Protein AF-A0A4R2KDX0-F1 (afdb_monomer)

Organism: NCBI:txid35805

Secondary structure (DSSP, 8-state):
-HHHHHHHHHHHHHHTTS------PPP------THHHHHHHHHBSTTSSBSSHHHHHHHHHHHHHHHHHHHHHHHHHHHHHHHHTS-GGG-----HHHHHHHT--

Sequence (105 aa):
MARLVCVFILAYLEDKQMEAPMSQTTTMTVRISGALSEFVASNVGENGSYENISEYVRDLIRRDKERAEAEAFNRLKAELTRAFAAPEESYRPLTAAEVIARNQG

InterPro domains:
  IPR010985 Ribbon-helix-helix [SSF47598] (24-69)
  IPR038296 Antitoxin ParD superfamily [G3DSA:6.10.10.120] (35-105)

Mean predicted aligned error: 11.52 Å

Foldseek 3Di:
DVVVVVVVVVVVVVVVVPPPDDPDDDDDDDDDDDPRVVVLVCQEPPNHVHPDPVVVVVVVVVVVVVVVVVVVVVVVVVVVCVVPVDDPVPDDDDDPVNVVVVPPD

pLDDT: mean 81.76, std 17.51, range [40.53, 97.25]

Nearest PDB structures (foldseek):
  6ynx-assembly1_c  TM=5.533E-01  e=4.019E+00  Tetrahymena thermophila

Structure (mmCIF, N/CA/C/O backbone):
data_AF-A0A4R2KDX0-F1
#
_entry.id   AF-A0A4R2KDX0-F1
#
loop_
_atom_site.group_PDB
_atom_site.id
_atom_site.type_symbol
_atom_site.label_atom_id
_atom_site.label_alt_id
_atom_site.label_comp_id
_atom_site.label_asym_id
_atom_site.label_entity_id
_atom_site.label_seq_id
_atom_site.pdbx_PDB_ins_code
_atom_site.Cartn_x
_atom_site.Cartn_y
_atom_site.Cartn_z
_atom_site.occupancy
_atom_site.B_iso_or_equiv
_atom_site.auth_seq_id
_atom_site.auth_comp_id
_atom_site.auth_asym_id
_atom_site.auth_atom_id
_atom_site.pdbx_PDB_model_num
ATOM 1 N N . MET A 1 1 ? 23.327 -6.793 -22.755 1.00 47.19 1 MET A N 1
ATOM 2 C CA . MET A 1 1 ? 22.554 -5.547 -22.531 1.00 47.19 1 MET A CA 1
ATOM 3 C C . MET A 1 1 ? 21.505 -5.666 -21.422 1.00 47.19 1 MET A C 1
ATOM 5 O O . MET A 1 1 ? 21.460 -4.776 -20.584 1.00 47.19 1 MET A O 1
ATOM 9 N N . ALA A 1 2 ? 20.740 -6.764 -21.318 1.00 42.00 2 ALA A N 1
ATOM 10 C CA . ALA A 1 2 ? 19.712 -6.945 -20.273 1.00 42.00 2 ALA A CA 1
ATOM 11 C C . ALA A 1 2 ? 20.217 -6.813 -18.815 1.00 42.00 2 ALA A C 1
ATOM 13 O O . ALA A 1 2 ? 19.537 -6.238 -17.970 1.00 42.00 2 ALA A O 1
ATOM 14 N N . ARG A 1 3 ? 21.445 -7.273 -18.521 1.00 41.62 3 ARG A N 1
ATOM 15 C CA . ARG A 1 3 ? 22.059 -7.115 -17.187 1.00 41.62 3 ARG A CA 1
ATOM 16 C C . ARG A 1 3 ? 22.327 -5.653 -16.808 1.00 41.62 3 ARG A C 1
ATOM 18 O O . ARG A 1 3 ? 22.218 -5.323 -15.639 1.00 41.62 3 ARG A O 1
ATOM 25 N N . LEU A 1 4 ? 22.639 -4.784 -17.773 1.00 41.97 4 LEU A N 1
ATOM 26 C CA . LEU A 1 4 ? 22.979 -3.382 -17.504 1.00 41.97 4 LEU A CA 1
ATOM 27 C C . LEU A 1 4 ? 21.725 -2.547 -17.189 1.00 41.97 4 LEU A C 1
ATOM 29 O O . LEU A 1 4 ? 21.736 -1.740 -16.268 1.00 41.97 4 LEU A O 1
ATOM 33 N N . VAL A 1 5 ? 20.627 -2.797 -17.912 1.00 49.66 5 VAL A N 1
ATOM 34 C CA . VAL A 1 5 ? 19.325 -2.142 -17.684 1.00 49.66 5 VAL A CA 1
ATOM 35 C C . VAL A 1 5 ? 18.747 -2.528 -16.321 1.00 49.66 5 VAL A C 1
ATOM 37 O O . VAL A 1 5 ? 18.241 -1.671 -15.604 1.00 49.66 5 VAL A O 1
ATOM 40 N N . CYS A 1 6 ? 18.884 -3.797 -15.926 1.00 40.53 6 CYS A N 1
ATOM 41 C CA . CYS A 1 6 ? 18.431 -4.269 -14.619 1.00 40.53 6 CYS A CA 1
ATOM 42 C C . CYS A 1 6 ? 19.195 -3.583 -13.471 1.00 40.53 6 CYS A C 1
ATOM 44 O O . CYS A 1 6 ? 18.576 -3.119 -12.520 1.00 40.53 6 CYS A O 1
ATOM 46 N N . VAL A 1 7 ? 20.522 -3.433 -13.602 1.00 54.50 7 VAL A N 1
ATOM 47 C CA . VAL A 1 7 ? 21.366 -2.746 -12.605 1.00 54.50 7 VAL A CA 1
ATOM 48 C C . VAL A 1 7 ? 20.998 -1.265 -12.473 1.00 54.50 7 VAL A C 1
ATOM 50 O O . VAL A 1 7 ? 20.909 -0.766 -11.357 1.00 54.50 7 VAL A O 1
ATOM 53 N N . PHE A 1 8 ? 20.720 -0.571 -13.582 1.00 50.19 8 PHE A N 1
ATOM 54 C CA . PHE A 1 8 ? 20.313 0.839 -13.538 1.00 50.19 8 PHE A CA 1
ATOM 55 C C . PHE A 1 8 ? 18.932 1.053 -12.904 1.00 50.19 8 PHE A C 1
ATOM 57 O O . PHE A 1 8 ? 18.744 2.013 -12.161 1.00 50.19 8 PHE A O 1
ATOM 64 N N . ILE A 1 9 ? 17.973 0.160 -13.166 1.00 54.19 9 ILE A N 1
ATOM 65 C CA . ILE A 1 9 ? 16.629 0.244 -12.578 1.00 54.19 9 ILE A CA 1
ATOM 66 C C . ILE A 1 9 ? 16.669 -0.073 -11.075 1.00 54.19 9 ILE A C 1
ATOM 68 O O . ILE A 1 9 ? 16.032 0.633 -10.297 1.00 54.19 9 ILE A O 1
ATOM 72 N N . LEU A 1 10 ? 17.444 -1.082 -10.656 1.00 50.84 10 LEU A N 1
ATOM 73 C CA . LEU A 1 1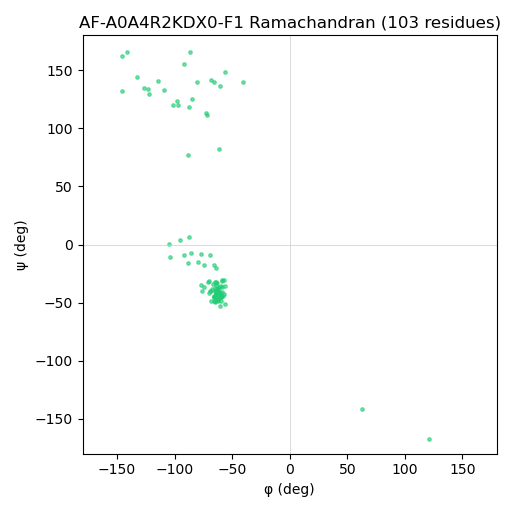0 ? 17.636 -1.417 -9.238 1.00 50.84 10 LEU A CA 1
ATOM 74 C C . LEU A 1 10 ? 18.321 -0.283 -8.465 1.00 50.84 10 LEU A C 1
ATOM 76 O O . LEU A 1 10 ? 17.814 0.111 -7.420 1.00 50.84 10 LEU A O 1
ATOM 80 N N . ALA A 1 11 ? 19.385 0.307 -9.019 1.00 52.97 11 ALA A N 1
ATOM 81 C CA . ALA A 1 11 ? 20.102 1.406 -8.369 1.00 52.97 11 ALA A CA 1
ATOM 82 C C . ALA A 1 11 ? 19.221 2.656 -8.171 1.00 52.97 11 ALA A C 1
ATOM 84 O O . ALA A 1 11 ? 19.301 3.313 -7.138 1.00 52.97 11 ALA A O 1
ATOM 85 N N . TYR A 1 12 ? 18.338 2.967 -9.128 1.00 55.28 12 TYR A N 1
ATOM 86 C CA . TYR A 1 12 ? 17.399 4.092 -9.013 1.00 55.28 12 TYR A CA 1
ATOM 87 C C . TYR A 1 12 ? 16.285 3.840 -7.978 1.00 55.28 12 TYR A C 1
ATOM 89 O O . TYR A 1 12 ? 15.802 4.769 -7.331 1.00 55.28 12 TYR A O 1
ATOM 97 N N . LEU A 1 13 ? 15.869 2.580 -7.808 1.00 51.47 13 LEU A N 1
ATOM 98 C CA . LEU A 1 13 ? 14.885 2.171 -6.800 1.00 51.47 13 LEU A CA 1
ATOM 99 C C . LEU A 1 13 ? 15.474 2.153 -5.383 1.00 51.47 13 LEU A C 1
ATOM 101 O O . LEU A 1 13 ? 14.772 2.529 -4.448 1.00 51.47 13 LEU A O 1
ATOM 105 N N . GLU A 1 14 ? 16.741 1.760 -5.228 1.00 52.25 14 GLU A N 1
ATOM 106 C CA . GLU A 1 14 ? 17.457 1.778 -3.944 1.00 52.25 14 GLU A CA 1
ATOM 107 C C . GLU A 1 14 ? 17.738 3.206 -3.455 1.00 52.25 14 GLU A C 1
ATOM 109 O O . GLU A 1 14 ? 17.534 3.494 -2.276 1.00 52.25 14 GLU A O 1
ATOM 114 N N . ASP A 1 15 ? 18.102 4.125 -4.355 1.00 45.09 15 ASP A N 1
ATOM 115 C CA . ASP A 1 15 ? 18.339 5.540 -4.023 1.00 45.09 15 ASP A CA 1
ATOM 116 C C . ASP A 1 15 ? 17.072 6.226 -3.469 1.00 45.09 15 ASP A C 1
ATOM 118 O O . ASP A 1 15 ? 17.110 6.973 -2.491 1.00 45.09 15 ASP A O 1
ATOM 122 N N . LYS A 1 16 ? 15.898 5.867 -4.005 1.00 50.53 16 LYS A N 1
ATOM 123 C CA . LYS A 1 16 ? 14.588 6.353 -3.535 1.00 50.53 16 LYS A CA 1
ATOM 124 C C . LYS A 1 16 ? 14.204 5.893 -2.122 1.00 50.53 16 LYS A C 1
ATOM 126 O O . LYS A 1 16 ? 13.294 6.490 -1.549 1.00 50.53 16 LYS A O 1
ATOM 131 N N . GLN A 1 17 ? 14.833 4.852 -1.571 1.00 50.94 17 GLN A N 1
ATOM 132 C CA . GLN A 1 17 ? 14.507 4.314 -0.240 1.00 50.94 17 GLN A CA 1
ATOM 133 C C . GLN A 1 17 ? 15.352 4.931 0.892 1.00 50.94 17 GLN A C 1
ATOM 135 O O . GLN A 1 17 ? 15.051 4.693 2.061 1.00 50.94 17 GLN A O 1
ATOM 140 N N . MET A 1 18 ? 16.395 5.715 0.577 1.00 46.75 18 MET A N 1
ATOM 141 C CA . MET A 1 18 ? 17.375 6.183 1.573 1.00 46.75 18 MET A CA 1
ATOM 142 C C . MET A 1 18 ? 16.995 7.502 2.275 1.00 46.75 18 MET A C 1
ATOM 144 O O . MET A 1 18 ? 17.541 7.810 3.333 1.00 46.75 18 MET A O 1
ATOM 148 N N . GLU A 1 19 ? 16.036 8.274 1.757 1.00 47.31 19 GLU A N 1
ATOM 149 C CA . GLU A 1 19 ? 15.463 9.411 2.492 1.00 47.31 19 GLU A CA 1
ATOM 150 C C . GLU A 1 19 ? 14.285 8.941 3.351 1.00 47.31 19 GLU A C 1
ATOM 152 O O . GLU A 1 19 ? 13.119 9.139 3.017 1.00 47.31 19 GLU A O 1
ATOM 157 N N . ALA A 1 20 ? 14.580 8.298 4.481 1.00 54.69 20 ALA A N 1
ATOM 158 C CA . ALA A 1 20 ? 13.582 8.112 5.526 1.00 54.69 20 ALA A CA 1
ATOM 159 C C . ALA A 1 20 ? 13.338 9.473 6.209 1.00 54.69 20 ALA A C 1
ATOM 161 O O . ALA A 1 20 ? 14.242 9.975 6.887 1.00 54.69 20 ALA A O 1
ATOM 162 N N . PRO A 1 21 ? 12.161 10.113 6.060 1.00 58.34 21 PRO A N 1
ATOM 163 C CA . PRO A 1 21 ? 11.893 11.340 6.788 1.00 58.34 21 PRO A CA 1
ATOM 164 C C . PRO A 1 21 ? 11.839 11.028 8.287 1.00 58.34 21 PRO A C 1
ATOM 166 O O . PRO A 1 21 ? 11.284 10.009 8.706 1.00 58.34 21 PRO A O 1
ATOM 169 N N . MET A 1 22 ? 12.407 11.927 9.098 1.00 55.94 22 MET A N 1
ATOM 170 C CA . MET A 1 22 ? 12.219 11.960 10.553 1.00 55.94 22 MET A CA 1
ATOM 171 C C . MET A 1 22 ? 10.753 11.671 10.887 1.00 55.94 22 MET A C 1
ATOM 173 O O . MET A 1 22 ? 9.874 12.167 10.185 1.00 55.94 22 MET A O 1
ATOM 177 N N . SER A 1 23 ? 10.489 10.894 11.942 1.00 59.19 23 SER A N 1
ATOM 178 C CA . SER A 1 23 ? 9.151 10.411 12.300 1.00 59.19 23 SER A CA 1
ATOM 179 C C . SER A 1 23 ? 8.187 11.567 12.602 1.00 59.19 23 SER A C 1
ATOM 181 O O . SER A 1 23 ? 7.976 11.944 13.757 1.00 59.19 23 SER A O 1
ATOM 183 N N . GLN A 1 24 ? 7.610 12.160 11.560 1.00 78.19 24 GLN A N 1
ATOM 184 C CA . GLN A 1 24 ? 6.582 13.173 11.690 1.00 78.19 24 GLN A CA 1
ATOM 185 C C . GLN A 1 24 ? 5.312 12.464 12.134 1.00 78.19 24 GLN A C 1
ATOM 187 O O . GLN A 1 24 ? 4.757 11.627 11.425 1.00 78.19 24 GLN A O 1
ATOM 192 N N . THR A 1 25 ? 4.883 12.765 13.355 1.00 78.88 25 THR A N 1
ATOM 193 C CA . THR A 1 25 ? 3.598 12.296 13.856 1.00 78.88 25 THR A CA 1
ATOM 194 C C . THR A 1 25 ? 2.538 13.306 13.441 1.00 78.88 25 THR A C 1
ATOM 196 O O . THR A 1 25 ? 2.598 14.484 13.786 1.00 78.88 25 THR A O 1
ATOM 199 N N . THR A 1 26 ? 1.573 12.854 12.645 1.00 86.69 26 THR A N 1
ATOM 200 C CA . THR A 1 26 ? 0.403 13.651 12.276 1.00 86.69 26 THR A CA 1
ATOM 201 C C . THR A 1 26 ? -0.780 13.193 13.114 1.00 86.69 26 THR A C 1
ATOM 203 O O . THR A 1 26 ? -1.178 12.031 13.053 1.00 86.69 26 THR A O 1
ATOM 206 N N . THR A 1 27 ? -1.358 14.105 13.892 1.00 88.94 27 THR A N 1
ATOM 207 C CA . THR A 1 27 ? -2.603 13.846 14.622 1.00 88.94 27 THR A CA 1
ATOM 208 C C . THR A 1 27 ? -3.791 14.117 13.705 1.00 88.94 27 THR A C 1
ATOM 210 O O . THR A 1 27 ? -3.925 15.214 13.167 1.00 88.94 27 THR A O 1
ATOM 213 N N . MET A 1 28 ? -4.668 13.128 13.545 1.00 89.31 28 MET A N 1
ATOM 214 C CA . MET A 1 28 ? -5.889 13.222 12.743 1.00 89.31 28 MET A CA 1
ATOM 215 C C . MET A 1 28 ? -7.096 12.804 13.585 1.00 89.31 28 MET A C 1
ATOM 217 O O . MET A 1 28 ? -7.061 11.776 14.257 1.00 89.31 28 MET A O 1
ATOM 221 N N . THR A 1 29 ? -8.181 13.577 13.518 1.00 91.00 29 THR A N 1
ATOM 222 C CA . THR A 1 29 ? -9.465 13.221 14.139 1.00 91.00 29 THR A CA 1
ATOM 223 C C . THR A 1 29 ? -10.370 12.584 13.095 1.00 91.00 29 THR A C 1
ATOM 225 O O . THR A 1 29 ? -10.727 13.224 12.108 1.00 91.00 29 THR A O 1
ATOM 228 N N . VAL A 1 30 ? -10.779 11.339 13.329 1.00 89.56 30 VAL A N 1
ATOM 229 C CA . VAL A 1 30 ? -11.658 10.585 12.426 1.00 89.56 30 VAL A CA 1
ATOM 230 C C . VAL A 1 30 ? -13.029 10.428 13.070 1.00 89.56 30 VAL A C 1
ATOM 232 O O . VAL A 1 30 ? -13.134 10.062 14.239 1.00 89.56 30 VAL A O 1
ATOM 235 N N . ARG A 1 31 ? -14.093 10.699 12.309 1.00 92.19 31 ARG A N 1
ATOM 236 C CA . ARG A 1 31 ? -15.471 10.412 12.726 1.00 92.19 31 ARG A CA 1
ATOM 237 C C . ARG A 1 31 ? -15.916 9.099 12.099 1.00 92.19 31 ARG A C 1
ATOM 239 O O . ARG A 1 31 ? -15.899 8.970 10.880 1.00 92.19 31 ARG A O 1
ATOM 246 N N 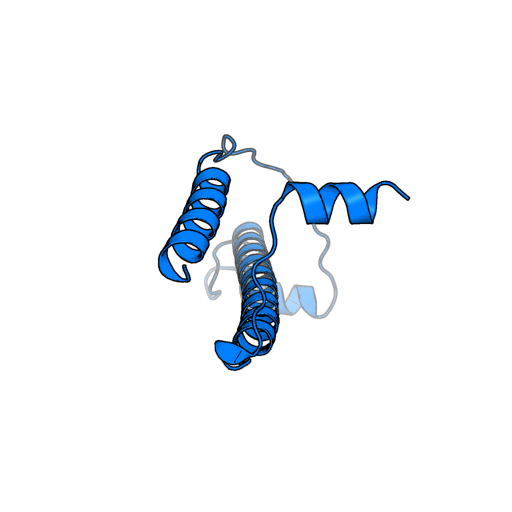. ILE A 1 32 ? -16.337 8.157 12.935 1.00 90.06 32 ILE A N 1
ATOM 247 C CA . ILE A 1 32 ? -16.850 6.849 12.522 1.00 90.06 32 ILE A CA 1
ATOM 248 C C . ILE A 1 32 ? -18.259 6.720 13.100 1.00 90.06 32 ILE A C 1
ATOM 250 O O . ILE A 1 32 ? -18.467 7.002 14.278 1.00 90.06 32 ILE A O 1
ATOM 254 N N . SER A 1 33 ? -19.239 6.355 12.276 1.00 92.94 33 SER A N 1
ATOM 255 C CA . SER A 1 33 ? -20.644 6.265 12.682 1.00 92.94 33 SER A CA 1
ATOM 256 C C . SER A 1 33 ? -21.349 5.069 12.037 1.00 92.94 33 SER A C 1
ATOM 258 O O . SER A 1 33 ? -20.838 4.451 11.099 1.00 92.94 33 SER A O 1
ATOM 260 N N . GLY A 1 34 ? -22.526 4.725 12.567 1.00 93.81 34 GLY A N 1
ATOM 261 C CA . GLY A 1 34 ? -23.352 3.627 12.062 1.00 93.81 34 GLY A CA 1
ATOM 262 C C . GLY A 1 34 ? -22.662 2.265 12.174 1.00 93.81 34 GLY A C 1
ATOM 263 O O . GLY A 1 34 ? -21.948 2.003 13.139 1.00 93.81 34 GLY A O 1
ATOM 264 N N . ALA A 1 35 ? -22.845 1.416 11.161 1.00 92.25 35 ALA A N 1
ATOM 265 C CA . ALA A 1 35 ? -22.319 0.048 11.134 1.00 92.25 35 ALA A CA 1
ATOM 266 C C . ALA A 1 35 ? -20.787 -0.036 11.298 1.00 92.2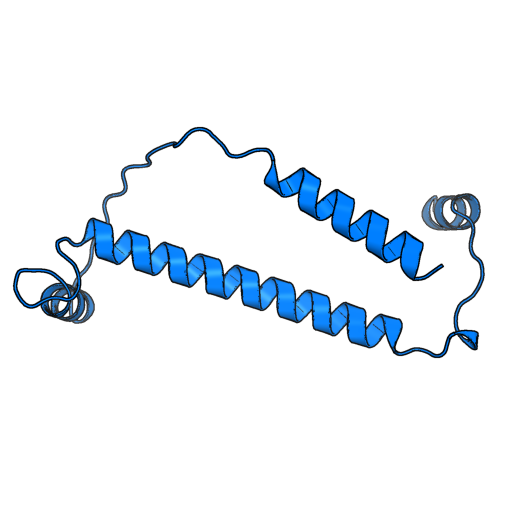5 35 ALA A C 1
ATOM 268 O O . ALA A 1 35 ? -20.274 -0.991 11.873 1.00 92.25 35 ALA A O 1
ATOM 269 N N . LEU A 1 36 ? -20.042 0.980 10.845 1.00 91.25 36 LEU A N 1
ATOM 270 C CA . LEU A 1 36 ? -18.587 1.017 11.016 1.00 91.25 36 LEU A CA 1
ATOM 271 C C . LEU A 1 36 ? -18.179 1.233 12.477 1.00 91.25 36 LEU A C 1
ATOM 273 O O . LEU A 1 36 ? -17.145 0.727 12.898 1.00 91.25 36 LEU A O 1
ATOM 277 N N . SER A 1 37 ? -18.986 1.961 13.253 1.00 91.75 37 SER A N 1
ATOM 278 C CA . SER A 1 37 ? -18.729 2.176 14.679 1.00 91.75 37 SER A CA 1
ATOM 279 C C . SER A 1 37 ? -18.841 0.867 15.454 1.00 91.75 37 SER A C 1
ATOM 281 O O . SER A 1 37 ? -17.974 0.561 16.266 1.00 91.75 37 SER A O 1
ATOM 283 N N . GLU A 1 38 ? -19.888 0.087 15.183 1.00 90.94 38 GLU A N 1
ATOM 284 C CA . GLU A 1 38 ? -20.101 -1.225 15.800 1.00 90.94 38 GLU A CA 1
ATOM 285 C C . GLU A 1 38 ? -18.993 -2.210 15.413 1.00 90.94 38 GLU A C 1
ATOM 287 O O . GLU A 1 38 ? -18.434 -2.884 16.275 1.00 90.94 38 GLU A O 1
ATOM 292 N N . PHE A 1 39 ? -18.587 -2.211 14.141 1.00 91.75 39 PHE A N 1
ATOM 293 C CA . PHE A 1 39 ? -17.475 -3.036 13.678 1.00 91.75 39 PHE A CA 1
ATOM 294 C C . PHE A 1 39 ? -16.139 -2.651 14.326 1.00 91.75 39 PHE A C 1
ATOM 296 O O . PHE A 1 39 ? -15.365 -3.519 14.716 1.00 91.75 39 PHE A O 1
ATOM 303 N N . VAL A 1 40 ? -15.832 -1.360 14.474 1.00 92.38 40 VAL A N 1
ATOM 304 C CA . VAL A 1 40 ? -14.613 -0.937 15.184 1.00 92.38 40 VAL A CA 1
ATOM 305 C C . VAL A 1 40 ? -14.684 -1.351 16.656 1.00 92.38 40 VAL A C 1
ATOM 307 O O . VAL A 1 40 ? -13.706 -1.882 17.175 1.00 92.38 40 VAL A O 1
ATOM 310 N N . ALA A 1 41 ? -15.840 -1.183 17.305 1.00 89.50 41 ALA A N 1
ATOM 311 C CA . ALA A 1 41 ? -16.039 -1.572 18.699 1.00 89.50 41 ALA A CA 1
ATOM 312 C C . ALA A 1 41 ? -15.885 -3.086 18.932 1.00 89.50 41 ALA A C 1
ATOM 314 O O . ALA A 1 41 ? -15.380 -3.481 19.975 1.00 89.50 41 ALA A O 1
ATOM 315 N N . SER A 1 42 ? -16.249 -3.941 17.968 1.00 91.25 42 SER A N 1
ATOM 316 C CA . SER A 1 42 ? -16.034 -5.393 18.086 1.00 91.25 42 SER A CA 1
ATOM 317 C C . SER A 1 42 ? -14.574 -5.819 17.894 1.00 91.25 42 SER A C 1
ATOM 319 O O . SER A 1 42 ? -14.214 -6.940 18.239 1.00 91.25 42 SER A O 1
ATOM 321 N N . ASN A 1 43 ? -13.740 -4.959 17.303 1.00 91.19 43 ASN A N 1
ATOM 322 C CA . ASN A 1 43 ? -12.334 -5.249 17.004 1.00 91.19 43 ASN A CA 1
ATOM 323 C C . ASN A 1 43 ? -11.355 -4.564 17.974 1.00 91.19 43 ASN A C 1
ATOM 325 O O . ASN A 1 43 ? -10.171 -4.89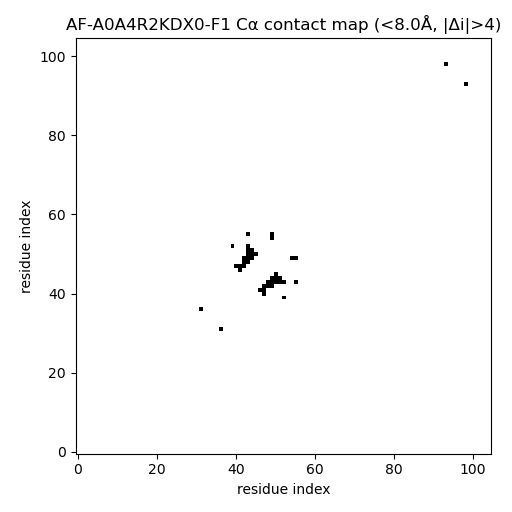9 17.957 1.00 91.19 43 ASN A O 1
ATOM 329 N N . VAL A 1 44 ? -11.827 -3.635 18.812 1.00 91.31 44 VAL A N 1
ATOM 330 C CA . VAL A 1 44 ? -11.010 -2.811 19.714 1.00 91.31 44 VAL A CA 1
ATOM 331 C C . VAL A 1 44 ? -11.470 -2.977 21.165 1.00 91.31 44 VAL A C 1
ATOM 333 O O . VAL A 1 44 ? -12.660 -2.871 21.445 1.00 91.31 44 VAL A O 1
ATOM 336 N N . GLY A 1 45 ? -10.535 -3.171 22.097 1.00 84.06 45 GLY A N 1
ATOM 337 C CA . GLY A 1 45 ? -10.806 -3.318 23.534 1.00 84.06 45 GLY A CA 1
ATOM 338 C C . GLY A 1 45 ? -10.310 -4.655 24.092 1.00 84.06 45 GLY A C 1
ATOM 339 O O . GLY A 1 45 ? -9.574 -5.368 23.423 1.00 84.06 45 GLY A O 1
ATOM 340 N N . GLU A 1 46 ? -10.724 -5.012 25.312 1.00 79.25 46 GLU A N 1
ATOM 341 C CA . GLU A 1 46 ? -10.206 -6.181 26.056 1.00 79.25 46 GLU A CA 1
ATOM 342 C C . GLU A 1 46 ? -10.392 -7.522 25.322 1.00 79.25 46 GLU A C 1
ATOM 344 O O . GLU A 1 46 ? -9.553 -8.414 25.416 1.00 79.25 46 GLU A O 1
ATOM 349 N N . ASN A 1 47 ? -11.460 -7.638 24.528 1.00 81.31 47 ASN A N 1
ATOM 350 C CA . ASN A 1 47 ? -11.765 -8.821 23.718 1.00 81.31 47 ASN A CA 1
ATOM 351 C C . ASN A 1 47 ? -11.466 -8.612 22.220 1.00 81.31 47 ASN A C 1
ATOM 353 O O . ASN A 1 47 ? -11.727 -9.506 21.413 1.00 81.31 47 ASN A O 1
ATOM 357 N N . GLY A 1 48 ? -10.978 -7.429 21.840 1.00 84.81 48 GLY A N 1
ATOM 358 C CA . GLY A 1 48 ? -10.649 -7.065 20.465 1.00 84.81 48 GLY A CA 1
ATOM 359 C C . GLY A 1 48 ? -9.231 -7.485 20.077 1.00 84.81 48 GLY A C 1
ATOM 360 O O . GLY A 1 48 ? -8.399 -7.798 20.921 1.00 84.81 48 GLY A O 1
ATOM 361 N N . SER A 1 49 ? -8.930 -7.477 18.777 1.00 90.25 49 SER A N 1
ATOM 362 C CA . SER A 1 49 ? -7.563 -7.722 18.282 1.00 90.25 49 SER A CA 1
ATOM 363 C C . SER A 1 49 ? -6.635 -6.510 18.434 1.00 90.25 49 SER A C 1
ATOM 365 O O . SER A 1 49 ? -5.442 -6.632 18.177 1.00 90.25 49 SER A O 1
ATOM 367 N N . TYR A 1 50 ? -7.179 -5.353 18.818 1.00 94.12 50 TYR A N 1
ATOM 368 C CA . TYR A 1 50 ? -6.455 -4.092 18.953 1.00 94.12 50 TYR A CA 1
ATOM 369 C C . TYR A 1 50 ? -6.786 -3.424 20.289 1.00 94.12 50 TYR A C 1
ATOM 371 O O . TYR A 1 50 ? -7.933 -3.452 20.742 1.00 94.12 50 TYR A O 1
ATOM 379 N N . GLU A 1 51 ? -5.804 -2.763 20.898 1.00 90.31 51 GLU A N 1
ATOM 380 C CA . GLU A 1 51 ? -5.983 -2.114 22.202 1.00 90.31 51 GLU A CA 1
ATOM 381 C C . GLU A 1 51 ? -6.758 -0.794 22.070 1.00 90.31 51 GLU A C 1
ATOM 383 O O . GLU A 1 51 ? -7.555 -0.425 22.932 1.00 90.31 51 GLU A O 1
ATOM 388 N N . ASN A 1 52 ? -6.550 -0.069 20.966 1.00 91.25 52 ASN A N 1
ATOM 389 C CA . ASN A 1 52 ? -7.210 1.211 20.716 1.00 91.25 52 ASN A CA 1
ATOM 390 C C . ASN A 1 52 ? -7.518 1.459 19.230 1.00 91.25 52 ASN A C 1
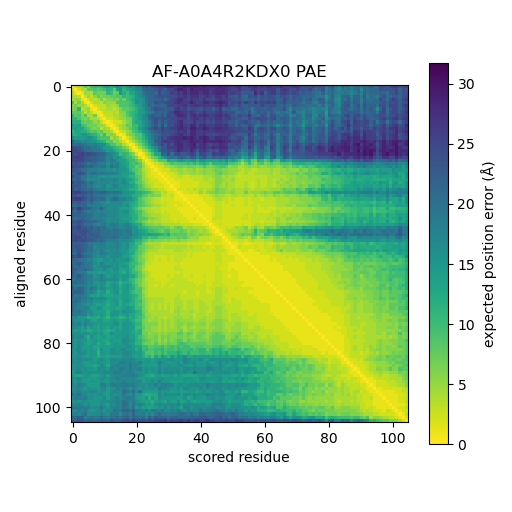ATOM 392 O O . ASN A 1 52 ? -6.922 0.878 18.324 1.00 91.25 52 ASN A O 1
ATOM 396 N N . ILE A 1 53 ? -8.434 2.401 18.978 1.00 91.38 53 ILE A N 1
ATOM 397 C CA . ILE A 1 53 ? -8.875 2.762 17.621 1.00 91.38 53 ILE A CA 1
ATOM 398 C C . ILE A 1 53 ? -7.711 3.306 16.789 1.00 91.38 53 ILE A C 1
ATOM 400 O O . ILE A 1 53 ? -7.592 2.981 15.613 1.00 91.38 53 ILE A O 1
ATOM 404 N N . SER A 1 54 ? -6.834 4.120 17.382 1.00 90.94 54 SER A N 1
ATOM 405 C CA . SER A 1 54 ? -5.705 4.715 16.662 1.00 90.94 54 SER A CA 1
ATOM 406 C C . SER A 1 54 ? -4.713 3.660 16.170 1.00 90.94 54 SER A C 1
ATOM 408 O O . SER A 1 54 ? -4.071 3.862 15.144 1.00 90.94 54 SER A O 1
ATOM 410 N N . GLU A 1 55 ? -4.545 2.554 16.891 1.00 92.31 55 GLU A N 1
ATOM 411 C CA . GLU A 1 55 ? -3.764 1.393 16.464 1.00 92.31 55 GLU A CA 1
ATOM 412 C C . GLU A 1 55 ? -4.444 0.693 15.298 1.00 92.31 55 GLU A C 1
ATOM 414 O O . GLU A 1 55 ? -3.808 0.478 14.265 1.00 92.31 55 GLU A O 1
ATOM 419 N N . TYR A 1 56 ? -5.746 0.439 15.427 1.00 93.31 56 TYR A N 1
ATOM 420 C CA . TYR A 1 56 ? -6.503 -0.199 14.366 1.00 93.31 56 TYR A CA 1
ATOM 421 C C . TYR A 1 56 ? -6.464 0.617 13.065 1.00 93.31 56 TYR A C 1
ATOM 423 O O . TYR A 1 56 ? -6.159 0.086 12.000 1.00 93.31 56 TYR A O 1
ATOM 431 N N . VAL A 1 57 ? -6.663 1.935 13.145 1.00 92.62 57 VAL A N 1
ATOM 432 C CA . VAL A 1 57 ? -6.571 2.846 11.992 1.00 92.62 57 VAL A CA 1
ATOM 433 C C . VAL A 1 57 ? -5.162 2.860 11.394 1.00 92.62 57 VAL A C 1
ATOM 435 O O . VAL A 1 57 ? -5.025 2.829 10.173 1.00 92.62 57 VAL A O 1
ATOM 438 N N . ARG A 1 58 ? -4.106 2.867 12.219 1.00 91.62 58 ARG A N 1
ATOM 439 C CA . ARG A 1 58 ? -2.719 2.778 11.727 1.00 91.62 58 ARG A CA 1
ATOM 440 C C . ARG A 1 58 ? -2.477 1.482 10.961 1.00 91.62 58 ARG A C 1
ATOM 442 O O . ARG A 1 58 ? -1.819 1.511 9.922 1.00 91.62 58 ARG A O 1
ATOM 449 N N . ASP A 1 59 ? -3.005 0.367 11.452 1.00 94.50 59 ASP A N 1
ATOM 450 C CA . ASP A 1 59 ? -2.879 -0.916 10.768 1.00 94.50 59 ASP A CA 1
ATOM 451 C C . ASP A 1 59 ? -3.673 -0.954 9.455 1.00 94.50 59 ASP A C 1
ATOM 453 O O . ASP A 1 59 ? -3.155 -1.407 8.435 1.00 94.50 59 ASP A O 1
ATOM 457 N N . LEU A 1 60 ? -4.883 -0.386 9.429 1.00 94.00 60 LEU A N 1
ATOM 458 C CA . LEU A 1 60 ? -5.665 -0.237 8.197 1.00 94.00 60 LEU A CA 1
ATOM 459 C C . LEU A 1 60 ? -4.931 0.602 7.144 1.00 94.00 60 LEU A C 1
ATOM 461 O O . LEU A 1 60 ? -4.856 0.182 5.992 1.00 94.00 60 LEU A O 1
ATOM 465 N N . ILE A 1 61 ? -4.345 1.738 7.534 1.00 93.81 61 ILE A N 1
ATOM 466 C CA . ILE A 1 61 ? -3.557 2.590 6.628 1.00 93.81 61 ILE A CA 1
ATOM 467 C C . ILE A 1 61 ? -2.333 1.833 6.099 1.00 93.81 61 ILE A C 1
ATOM 469 O O . ILE A 1 61 ? -2.003 1.945 4.921 1.00 93.81 61 ILE A O 1
ATOM 473 N N . ARG A 1 62 ? -1.667 1.034 6.943 1.00 94.69 62 ARG A N 1
ATOM 474 C CA . ARG A 1 62 ? -0.527 0.216 6.512 1.00 94.69 62 ARG A CA 1
ATOM 475 C C . ARG A 1 62 ? -0.944 -0.805 5.454 1.00 94.69 62 ARG A C 1
ATOM 477 O O . ARG A 1 62 ? -0.317 -0.864 4.402 1.00 94.69 62 ARG A O 1
ATOM 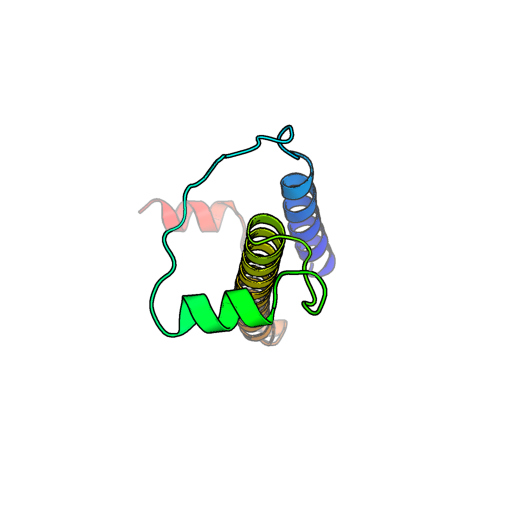484 N N . ARG A 1 63 ? -2.024 -1.550 5.699 1.00 96.31 63 ARG A N 1
ATOM 485 C CA . ARG A 1 63 ? -2.551 -2.546 4.749 1.00 96.31 63 ARG A CA 1
ATOM 486 C C . ARG A 1 63 ? -3.050 -1.910 3.452 1.00 96.31 63 ARG A C 1
ATOM 488 O O . ARG A 1 63 ? -2.938 -2.522 2.392 1.00 96.31 63 ARG A O 1
ATOM 495 N N . ASP A 1 64 ? -3.625 -0.713 3.533 1.00 96.00 64 ASP A N 1
ATOM 496 C CA . ASP A 1 64 ? -4.047 0.060 2.362 1.00 96.00 64 ASP A CA 1
ATOM 497 C C . ASP A 1 64 ? -2.839 0.472 1.510 1.00 96.00 64 ASP A C 1
ATOM 499 O O . ASP A 1 64 ? -2.790 0.164 0.318 1.00 96.00 64 ASP A O 1
ATOM 503 N N . LYS A 1 65 ? -1.804 1.039 2.146 1.00 93.94 65 LYS A N 1
ATOM 504 C CA . LYS A 1 65 ? -0.530 1.375 1.494 1.00 93.94 65 LYS A CA 1
ATOM 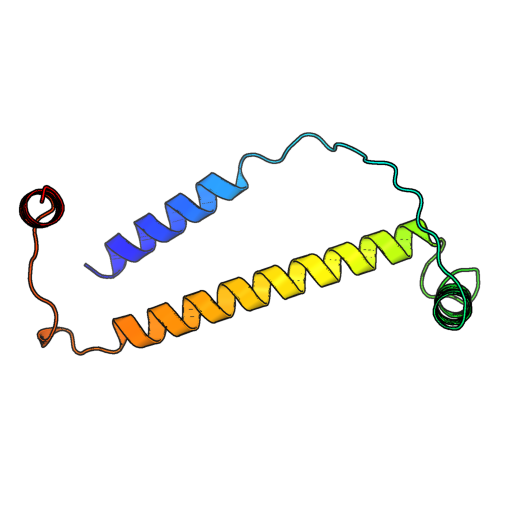505 C C . LYS A 1 65 ? 0.107 0.155 0.829 1.00 93.94 65 LYS A C 1
ATOM 507 O O . LYS A 1 65 ? 0.444 0.219 -0.349 1.00 93.94 65 LYS A O 1
ATOM 512 N N . GLU A 1 66 ? 0.249 -0.951 1.556 1.00 95.81 66 GLU A N 1
ATOM 513 C CA . GLU A 1 66 ? 0.850 -2.187 1.035 1.00 95.81 66 GLU A CA 1
ATOM 514 C C . GLU A 1 66 ? 0.094 -2.720 -0.186 1.00 95.81 66 GLU A C 1
ATOM 516 O O . GLU A 1 66 ? 0.708 -3.139 -1.169 1.00 95.81 66 GLU A O 1
ATOM 521 N N . ARG A 1 67 ? -1.241 -2.666 -0.158 1.00 97.25 67 ARG A N 1
ATOM 522 C CA . ARG A 1 67 ? -2.075 -3.083 -1.286 1.00 97.25 67 ARG A CA 1
ATOM 523 C C . ARG A 1 67 ? -1.874 -2.182 -2.497 1.00 97.25 67 ARG A C 1
ATOM 525 O O . ARG A 1 67 ? -1.634 -2.695 -3.586 1.00 97.25 67 ARG A O 1
ATOM 532 N N . ALA A 1 68 ? -1.929 -0.866 -2.305 1.00 93.94 68 ALA A N 1
ATOM 533 C CA . ALA A 1 68 ? -1.731 0.098 -3.382 1.00 93.94 68 ALA A CA 1
ATOM 534 C C . ALA A 1 68 ? -0.336 -0.042 -4.021 1.00 93.94 68 ALA A C 1
ATOM 536 O O . ALA A 1 68 ? -0.204 -0.035 -5.247 1.00 93.94 68 ALA A O 1
ATOM 537 N N . GLU A 1 69 ? 0.704 -0.233 -3.206 1.00 94.44 69 GLU A N 1
ATOM 538 C CA . GLU A 1 69 ? 2.075 -0.460 -3.676 1.00 94.44 69 GLU A CA 1
ATOM 539 C C . GLU A 1 69 ? 2.203 -1.780 -4.444 1.00 94.44 69 GLU A C 1
ATOM 541 O O . GLU A 1 69 ? 2.798 -1.810 -5.526 1.00 94.44 69 GLU A O 1
ATOM 546 N N . ALA A 1 70 ? 1.606 -2.862 -3.939 1.00 92.44 70 ALA A N 1
ATOM 547 C CA . ALA A 1 70 ? 1.607 -4.156 -4.614 1.00 92.44 70 ALA A CA 1
ATOM 548 C C . ALA A 1 70 ? 0.867 -4.105 -5.961 1.00 92.44 70 ALA A C 1
ATOM 550 O O . ALA A 1 70 ? 1.346 -4.662 -6.951 1.00 92.44 70 ALA A O 1
ATOM 551 N N . GLU A 1 71 ? -0.277 -3.425 -6.029 1.00 95.44 71 GLU A N 1
ATOM 552 C CA . GLU A 1 71 ? -1.030 -3.225 -7.271 1.00 95.44 71 GLU A CA 1
ATOM 553 C C . GLU A 1 71 ? -0.222 -2.423 -8.296 1.00 95.44 71 GLU A C 1
ATOM 555 O O . GLU A 1 71 ? -0.099 -2.845 -9.452 1.00 95.44 71 GLU A O 1
ATOM 560 N N . ALA A 1 72 ? 0.392 -1.314 -7.874 1.00 91.81 72 ALA A N 1
ATOM 561 C CA . ALA A 1 72 ? 1.246 -0.496 -8.731 1.00 91.81 72 ALA A CA 1
ATOM 562 C C . ALA A 1 72 ? 2.451 -1.291 -9.259 1.00 91.81 72 ALA A C 1
ATOM 564 O O . ALA A 1 72 ? 2.746 -1.261 -10.460 1.00 91.81 72 ALA A O 1
ATOM 565 N N . PHE A 1 73 ? 3.111 -2.054 -8.385 1.00 93.62 73 PHE A N 1
ATOM 566 C CA . PHE A 1 73 ? 4.231 -2.910 -8.761 1.00 93.62 73 PHE A CA 1
ATOM 567 C C . PHE A 1 73 ? 3.812 -3.998 -9.754 1.00 93.62 73 PHE A C 1
ATOM 569 O O . PHE A 1 73 ? 4.458 -4.181 -10.787 1.00 93.62 73 PHE A O 1
ATOM 576 N N . ASN A 1 74 ? 2.713 -4.703 -9.479 1.00 94.88 74 ASN A N 1
ATOM 577 C CA . ASN A 1 74 ? 2.218 -5.770 -10.347 1.00 94.88 74 ASN A CA 1
ATOM 578 C C . ASN A 1 74 ? 1.809 -5.242 -11.722 1.00 94.88 74 ASN A C 1
ATOM 580 O O . ASN A 1 74 ? 2.095 -5.889 -12.733 1.00 94.88 74 ASN A O 1
ATOM 584 N N . ARG A 1 75 ? 1.205 -4.052 -11.774 1.00 94.00 75 ARG A N 1
ATOM 585 C CA . ARG A 1 75 ? 0.896 -3.374 -13.033 1.00 94.00 75 ARG A CA 1
ATOM 586 C C . ARG A 1 75 ? 2.163 -3.095 -13.839 1.00 94.00 75 ARG A C 1
ATOM 588 O O . ARG A 1 75 ? 2.240 -3.511 -14.994 1.00 94.00 75 ARG A O 1
ATOM 595 N N . LEU A 1 76 ? 3.166 -2.456 -13.234 1.00 95.12 76 LEU A N 1
ATOM 596 C CA . LEU A 1 76 ? 4.433 -2.163 -13.911 1.00 95.12 76 LEU A CA 1
ATOM 597 C C . LEU A 1 76 ? 5.125 -3.450 -14.377 1.00 95.12 76 LEU A C 1
ATOM 599 O O . LEU A 1 76 ? 5.578 -3.543 -15.516 1.00 95.12 76 LEU A O 1
ATOM 603 N N . LYS A 1 77 ? 5.159 -4.479 -13.526 1.00 93.69 77 LYS A N 1
ATOM 604 C CA . LYS A 1 77 ? 5.716 -5.789 -13.870 1.00 93.69 77 LYS A CA 1
ATOM 605 C C . LYS A 1 77 ? 5.018 -6.394 -15.087 1.00 93.69 77 LYS A C 1
ATOM 607 O O . LYS A 1 77 ? 5.703 -6.919 -15.964 1.00 93.69 77 LYS A O 1
ATOM 612 N N . ALA A 1 78 ? 3.690 -6.332 -15.157 1.00 94.88 78 ALA A N 1
ATOM 613 C CA . ALA A 1 78 ? 2.929 -6.848 -16.292 1.00 94.88 78 ALA A CA 1
ATOM 614 C C . ALA A 1 78 ? 3.225 -6.065 -17.583 1.00 94.88 78 ALA A C 1
ATOM 616 O O . ALA A 1 78 ? 3.460 -6.677 -18.628 1.00 94.88 78 ALA A O 1
ATOM 617 N N . GLU A 1 79 ? 3.278 -4.733 -17.504 1.00 95.12 79 GLU A N 1
ATOM 618 C CA . GLU A 1 79 ? 3.630 -3.864 -18.634 1.00 95.12 79 GLU A CA 1
ATOM 619 C C . GLU A 1 79 ? 5.041 -4.173 -19.163 1.00 95.12 79 GLU A C 1
ATOM 621 O O . GLU A 1 79 ? 5.212 -4.410 -20.361 1.00 95.12 79 GLU A O 1
ATOM 626 N N . LEU A 1 80 ? 6.035 -4.272 -18.274 1.00 94.00 80 LEU A N 1
ATOM 627 C CA . LEU A 1 80 ? 7.409 -4.615 -18.647 1.00 94.00 80 LEU A CA 1
ATOM 628 C C . LEU A 1 80 ? 7.510 -6.040 -19.196 1.00 94.00 80 LEU A C 1
ATOM 630 O O . LEU A 1 80 ? 8.133 -6.248 -20.231 1.00 94.00 80 LEU A O 1
ATOM 634 N N . THR A 1 81 ? 6.862 -7.018 -18.559 1.00 93.44 81 THR A N 1
ATOM 635 C CA . THR A 1 81 ? 6.862 -8.413 -19.037 1.00 93.44 81 THR A CA 1
ATOM 636 C C . THR A 1 81 ? 6.331 -8.491 -20.464 1.00 93.44 81 THR A C 1
ATOM 638 O O . THR A 1 81 ? 6.922 -9.159 -21.308 1.00 93.44 81 THR A O 1
ATOM 641 N N . ARG A 1 82 ? 5.252 -7.758 -20.763 1.00 90.12 82 ARG A N 1
ATOM 642 C CA . ARG A 1 82 ? 4.702 -7.671 -22.117 1.00 90.12 82 ARG A CA 1
ATOM 643 C C . ARG A 1 82 ? 5.671 -6.996 -23.089 1.00 90.12 82 ARG A C 1
ATOM 645 O O . ARG A 1 82 ? 5.839 -7.496 -24.197 1.00 90.12 82 ARG A O 1
ATOM 652 N N . ALA A 1 83 ? 6.285 -5.880 -22.698 1.00 86.94 83 ALA A N 1
ATOM 653 C CA . ALA A 1 83 ? 7.223 -5.148 -23.548 1.00 86.94 83 ALA A CA 1
ATOM 654 C C . ALA A 1 83 ? 8.477 -5.976 -23.880 1.00 86.94 83 ALA A C 1
ATOM 656 O O . ALA A 1 83 ? 8.936 -5.965 -25.020 1.00 86.94 83 ALA A O 1
ATOM 657 N N . PHE A 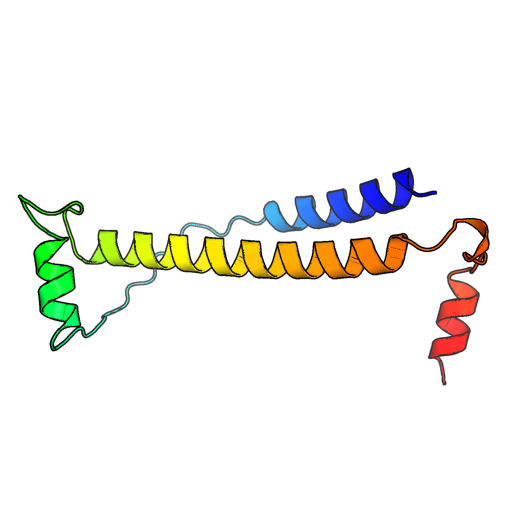1 84 ? 8.994 -6.730 -22.907 1.00 88.56 84 PHE A N 1
ATOM 658 C CA . PHE A 1 84 ? 10.204 -7.538 -23.061 1.00 88.56 84 PHE A CA 1
ATOM 659 C C . PHE A 1 84 ? 9.967 -8.938 -23.639 1.00 88.56 84 PHE A C 1
ATOM 661 O O . PHE A 1 84 ? 10.934 -9.620 -23.963 1.00 88.56 84 PHE A O 1
ATOM 668 N N . ALA A 1 85 ? 8.714 -9.371 -23.812 1.00 91.94 85 ALA A N 1
ATOM 669 C CA . ALA A 1 85 ? 8.391 -10.662 -24.425 1.00 91.94 85 ALA A CA 1
ATOM 670 C C . ALA A 1 85 ? 8.714 -10.730 -25.933 1.00 91.94 85 ALA A C 1
ATOM 672 O O . ALA A 1 85 ? 8.629 -11.803 -26.530 1.00 91.94 85 ALA A O 1
ATOM 673 N N . ALA A 1 86 ? 9.056 -9.602 -26.563 1.00 88.31 86 ALA A N 1
ATOM 674 C CA . ALA A 1 86 ? 9.441 -9.566 -27.966 1.00 88.31 86 ALA A CA 1
ATOM 675 C C . ALA A 1 86 ? 10.795 -10.281 -28.194 1.00 88.31 86 ALA A C 1
ATOM 677 O O . ALA A 1 86 ? 11.701 -10.134 -27.369 1.00 88.3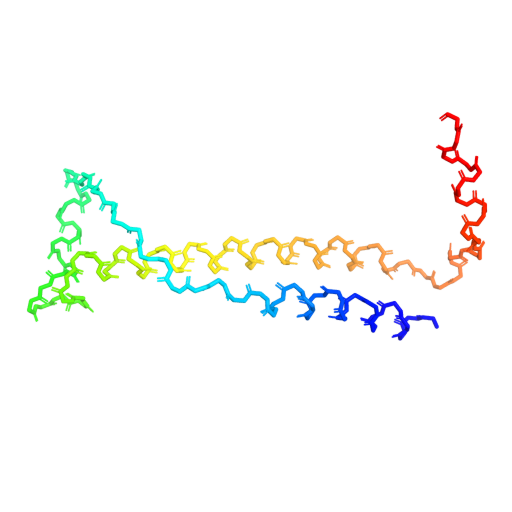1 86 ALA A O 1
ATOM 678 N N . PRO A 1 87 ? 10.971 -11.030 -29.304 1.00 89.81 87 PRO A N 1
ATOM 679 C CA . PRO A 1 87 ? 12.244 -11.674 -29.633 1.00 89.81 87 PRO A CA 1
ATOM 680 C C . PRO A 1 87 ? 13.396 -10.671 -29.711 1.00 89.81 87 PRO A C 1
ATOM 682 O O . PRO A 1 87 ? 13.195 -9.536 -30.146 1.00 89.81 87 PRO A O 1
ATOM 685 N N . GLU A 1 88 ? 14.615 -11.094 -29.368 1.00 83.44 88 GLU A N 1
ATOM 686 C CA . GLU A 1 88 ? 15.792 -10.209 -29.387 1.00 83.44 88 GLU A CA 1
ATOM 687 C C . GLU A 1 88 ? 16.055 -9.610 -30.786 1.00 83.44 88 GLU A C 1
ATOM 689 O O . GLU A 1 88 ? 16.447 -8.454 -30.913 1.00 83.44 88 GLU A O 1
ATOM 694 N N . GLU A 1 89 ? 15.703 -10.342 -31.845 1.00 89.88 89 GLU A N 1
ATOM 695 C CA . GLU A 1 89 ? 15.783 -9.903 -33.248 1.00 89.88 89 GLU A CA 1
ATOM 696 C C . GLU A 1 89 ? 14.867 -8.711 -33.585 1.00 89.88 89 GLU A C 1
ATOM 698 O O . GLU A 1 89 ? 15.090 -8.007 -34.570 1.00 89.88 89 GLU A O 1
ATOM 703 N N . SER A 1 90 ? 13.829 -8.465 -32.779 1.00 87.69 90 SER A N 1
ATOM 704 C CA . SER A 1 90 ? 12.917 -7.330 -32.969 1.00 87.69 90 SER A CA 1
ATOM 705 C C . SER A 1 90 ? 13.482 -6.005 -32.442 1.00 87.69 90 SER A C 1
ATOM 707 O O . SER A 1 90 ? 12.973 -4.936 -32.797 1.00 87.69 90 SER A O 1
ATOM 709 N N . TYR A 1 91 ? 14.541 -6.052 -31.627 1.00 87.06 91 TYR A N 1
ATOM 710 C CA . TYR A 1 91 ? 15.190 -4.860 -31.090 1.00 87.06 91 TYR A CA 1
ATOM 711 C C . TYR A 1 91 ? 16.132 -4.251 -32.127 1.00 87.06 91 TYR A C 1
ATOM 713 O O . TYR A 1 91 ? 16.863 -4.945 -32.830 1.00 87.06 91 TYR A O 1
ATOM 721 N N . ARG A 1 92 ? 16.143 -2.918 -32.201 1.00 89.31 92 ARG A N 1
ATOM 722 C CA . ARG A 1 92 ? 17.042 -2.165 -33.080 1.00 89.31 92 ARG A CA 1
ATOM 723 C C . ARG A 1 92 ? 18.017 -1.342 -32.245 1.00 89.31 92 ARG A C 1
ATOM 725 O O . ARG A 1 92 ? 17.596 -0.777 -31.233 1.00 89.31 92 ARG A O 1
ATOM 732 N N . PRO A 1 93 ? 19.295 -1.250 -32.648 1.00 90.88 93 PRO A N 1
ATOM 733 C CA . PRO A 1 93 ? 20.224 -0.335 -32.006 1.00 90.88 93 PRO A CA 1
ATOM 734 C C . PRO A 1 93 ? 19.711 1.098 -32.170 1.00 90.88 93 PRO A C 1
ATOM 736 O O . PRO A 1 93 ? 19.234 1.474 -33.241 1.00 90.88 93 PRO A O 1
ATOM 739 N N . LEU A 1 94 ? 19.786 1.876 -31.094 1.00 91.31 94 LEU A N 1
ATOM 740 C CA . LEU A 1 94 ? 19.395 3.278 -31.078 1.00 91.31 94 LEU A CA 1
ATOM 741 C C . LEU A 1 94 ? 20.312 4.030 -30.117 1.00 91.31 94 LEU A C 1
ATOM 743 O O . LEU A 1 94 ? 20.550 3.585 -28.990 1.00 91.31 94 LEU A O 1
ATOM 747 N N . THR A 1 95 ? 20.839 5.159 -30.566 1.00 93.19 95 THR A N 1
ATOM 748 C CA . THR A 1 95 ? 21.690 6.041 -29.769 1.00 93.19 95 THR A CA 1
ATOM 749 C C . THR A 1 95 ? 20.857 7.106 -29.063 1.00 93.19 95 THR A C 1
ATOM 751 O O . THR A 1 95 ? 19.778 7.496 -29.514 1.00 93.19 95 THR A O 1
ATOM 754 N N . ALA A 1 96 ? 21.377 7.636 -27.953 1.00 90.31 96 ALA A N 1
ATOM 755 C CA . ALA A 1 96 ? 20.721 8.735 -27.247 1.00 90.31 96 ALA A CA 1
ATOM 756 C C . ALA A 1 96 ? 20.559 9.985 -28.138 1.00 90.31 96 ALA A C 1
ATOM 758 O O . ALA A 1 96 ? 19.533 10.656 -28.066 1.00 90.31 96 ALA A O 1
ATOM 759 N N . ALA A 1 97 ? 21.533 10.263 -29.016 1.00 92.94 97 ALA A N 1
ATOM 760 C CA . ALA A 1 97 ? 21.485 11.388 -29.951 1.00 92.94 97 ALA A CA 1
ATOM 761 C C . ALA A 1 97 ? 20.313 11.271 -30.942 1.00 92.94 97 ALA A C 1
ATOM 763 O O . ALA A 1 97 ? 19.602 12.250 -31.162 1.00 92.94 97 ALA A O 1
ATOM 764 N N . GLU A 1 98 ? 20.061 10.072 -31.478 1.00 90.94 98 GLU A N 1
ATOM 765 C CA . GLU A 1 98 ? 18.929 9.808 -32.380 1.00 90.94 98 GLU A CA 1
ATOM 766 C C . GLU A 1 98 ? 17.573 9.982 -31.677 1.00 90.94 98 GLU A C 1
ATOM 768 O O . GLU A 1 98 ? 16.636 10.522 -32.266 1.00 90.94 98 GLU A O 1
ATOM 773 N N . VAL A 1 99 ? 17.461 9.584 -30.402 1.00 91.62 99 VAL A N 1
ATOM 774 C CA . VAL A 1 99 ? 16.239 9.796 -29.600 1.00 91.62 99 VAL A CA 1
ATOM 775 C C . VAL A 1 99 ? 15.982 11.283 -29.361 1.00 91.62 99 VAL A C 1
ATOM 777 O O . VAL A 1 99 ? 14.849 11.742 -29.509 1.00 91.62 99 VAL A O 1
ATOM 780 N N . ILE A 1 100 ? 17.023 12.034 -28.992 1.00 92.31 100 ILE A N 1
ATOM 781 C CA . ILE A 1 100 ? 16.924 13.470 -28.704 1.00 92.31 100 ILE A CA 1
ATOM 782 C C . ILE A 1 100 ? 16.535 14.235 -29.969 1.00 92.31 100 ILE A C 1
ATOM 784 O O . ILE A 1 100 ? 15.579 15.004 -29.930 1.00 92.31 100 ILE A O 1
ATOM 788 N N . ALA A 1 101 ? 17.206 13.975 -31.094 1.00 92.88 101 ALA A N 1
ATOM 789 C CA . ALA A 1 101 ? 16.898 14.621 -32.369 1.00 92.88 101 ALA A CA 1
ATOM 790 C C . ALA A 1 101 ? 15.447 14.367 -32.819 1.00 92.88 101 ALA A C 1
ATOM 792 O O . ALA A 1 101 ? 14.795 15.270 -33.337 1.00 92.88 101 ALA A O 1
ATOM 793 N N . ARG A 1 102 ? 14.905 13.165 -32.567 1.00 90.12 102 ARG A N 1
ATOM 794 C CA . ARG A 1 102 ? 13.509 12.821 -32.888 1.00 90.12 102 ARG A CA 1
ATOM 795 C C . ARG A 1 102 ? 12.482 13.608 -32.065 1.00 90.12 102 ARG A C 1
ATOM 797 O O . ARG A 1 102 ? 11.400 13.882 -32.569 1.00 90.12 102 ARG A O 1
ATOM 804 N N . ASN A 1 103 ? 12.792 13.930 -30.809 1.00 89.25 103 ASN A N 1
ATOM 805 C CA . ASN A 1 103 ? 11.858 14.571 -29.875 1.00 89.25 103 ASN A CA 1
ATOM 806 C C . ASN A 1 103 ? 12.009 16.111 -29.821 1.00 89.25 103 ASN A C 1
ATOM 808 O O . ASN A 1 103 ? 11.372 16.746 -28.987 1.00 89.25 103 ASN A O 1
ATOM 812 N N . GLN A 1 104 ? 12.871 16.707 -30.655 1.00 87.38 104 GLN A N 1
ATOM 813 C CA . GLN A 1 104 ? 13.102 18.160 -30.737 1.00 87.38 104 GLN A CA 1
ATOM 814 C C . GLN A 1 104 ? 12.151 18.894 -31.709 1.00 87.38 104 GLN A C 1
ATOM 816 O O . GLN A 1 104 ? 12.347 20.085 -31.952 1.00 87.38 104 GLN A O 1
ATOM 821 N N . GLY A 1 105 ? 11.152 18.196 -32.264 1.00 59.81 105 GLY A N 1
ATOM 822 C CA . GLY A 1 105 ? 10.087 18.756 -33.106 1.00 59.81 105 GLY A CA 1
ATOM 823 C C . GLY A 1 105 ? 8.799 18.994 -32.336 1.00 59.81 105 GLY A C 1
ATOM 824 O O . GLY A 1 105 ? 8.378 18.056 -31.624 1.00 59.81 105 GLY A O 1
#

Solvent-accessible surface area (backbone atoms only — not comparable to full-atom values): 6585 Å² total; per-residue (Å²): 112,73,71,58,55,50,51,55,54,50,52,58,56,54,61,69,65,69,76,71,73,76,90,77,82,80,92,80,90,83,91,73,62,70,74,58,36,57,54,48,55,65,39,32,35,98,88,26,91,27,80,40,67,73,57,48,50,51,52,50,53,50,55,49,50,54,49,54,52,49,52,53,49,51,50,53,51,51,54,49,52,60,67,64,68,58,60,77,86,77,63,72,94,80,55,73,66,63,54,52,65,67,68,74,114

Radius of gyration: 23.38 Å; Cα contacts (8 Å, |Δi|>4): 21; chains: 1; bounding box: 46×30×59 Å